Protein AF-A0A8C2NQZ3-F1 (afdb_monomer_lite)

Secondary structure (DSSP, 8-state):
--HHHHHHH-TTHHHHHHHHHHHHHHHHHHHHHHHTSTTS-S-TTT-S-GGGG--TTS--SS--SS------HHHHHHHHHHHHHTT---

pLDDT: mean 85.6, std 9.05, range [40.59, 97.56]

Organism: Capra hircus (NCBI:txid9925)

Foldseek 3Di:
DDPVVVCVVPVVCVVVVVVVVVVVVVVVVVVVLVCPDQVDCPDCPPPVRSVVVDQQQDDSDPDDDPDHRDDDVVVVVVVVVVCVVVPPDD

Structure (mmCIF, N/CA/C/O backbone):
data_AF-A0A8C2NQZ3-F1
#
_entry.id   AF-A0A8C2NQZ3-F1
#
loop_
_atom_site.group_PDB
_atom_site.id
_atom_site.type_symbol
_atom_site.label_atom_id
_atom_site.label_alt_id
_atom_site.label_comp_id
_atom_site.label_asym_id
_atom_site.label_entity_id
_atom_site.label_seq_id
_atom_site.pdbx_PDB_ins_code
_atom_site.Cartn_x
_atom_site.Cartn_y
_atom_site.Cartn_z
_atom_site.occupancy
_atom_site.B_iso_or_equiv
_atom_site.auth_seq_id
_atom_site.auth_comp_id
_atom_site.auth_asym_id
_atom_site.auth_atom_id
_atom_site.pdbx_PDB_model_num
ATOM 1 N N . MET A 1 1 ? -25.899 -11.675 23.872 1.00 61.59 1 MET A N 1
ATOM 2 C CA . MET A 1 1 ? -26.043 -10.273 23.413 1.00 61.59 1 MET A CA 1
ATOM 3 C C . MET A 1 1 ? -25.122 -10.074 22.221 1.00 61.59 1 MET A C 1
ATOM 5 O O . MET A 1 1 ? -23.963 -10.448 22.328 1.00 61.59 1 MET A O 1
ATOM 9 N N . GLY A 1 2 ? -25.623 -9.571 21.089 1.00 86.25 2 GLY A N 1
ATOM 10 C CA . GLY A 1 2 ? -24.800 -9.383 19.884 1.00 86.25 2 GLY A CA 1
ATOM 11 C C . GLY A 1 2 ? -23.864 -8.173 19.986 1.00 86.25 2 GLY A C 1
ATOM 12 O O . GLY A 1 2 ? -24.193 -7.193 20.651 1.00 86.25 2 GLY A O 1
ATOM 13 N N . PHE A 1 3 ? -22.723 -8.210 19.291 1.00 84.62 3 PHE A N 1
ATOM 14 C CA . PHE A 1 3 ? -21.741 -7.113 19.268 1.00 84.62 3 PHE A CA 1
ATOM 15 C C . PHE A 1 3 ? -22.350 -5.782 18.787 1.00 84.62 3 PHE A C 1
ATOM 17 O O . PHE A 1 3 ? -22.154 -4.742 19.408 1.00 84.62 3 PHE A O 1
ATOM 24 N N . ILE A 1 4 ? -23.197 -5.822 17.752 1.00 85.06 4 ILE A N 1
ATOM 25 C CA . ILE A 1 4 ? -23.911 -4.633 17.253 1.00 85.06 4 ILE A CA 1
ATOM 26 C C . ILE A 1 4 ? -24.894 -4.090 18.304 1.00 85.06 4 ILE A C 1
ATOM 28 O O . ILE A 1 4 ? -24.998 -2.881 18.499 1.00 85.06 4 ILE A O 1
ATOM 32 N N . GLN A 1 5 ? -25.569 -4.973 19.046 1.00 85.38 5 GLN A N 1
ATOM 33 C CA . GLN A 1 5 ? -26.477 -4.564 20.122 1.00 85.38 5 GLN A CA 1
ATOM 34 C C . GLN A 1 5 ? -25.720 -3.908 21.290 1.00 85.38 5 GLN A C 1
ATOM 36 O O . GLN A 1 5 ? -26.245 -2.986 21.912 1.00 85.38 5 GLN A O 1
ATOM 41 N N . LEU A 1 6 ? -24.487 -4.344 21.578 1.00 87.62 6 LEU A N 1
ATOM 42 C CA . LEU A 1 6 ? -23.616 -3.720 22.579 1.00 87.62 6 LEU A CA 1
ATOM 43 C C . LEU A 1 6 ? -23.226 -2.291 22.170 1.00 87.62 6 LEU A C 1
ATOM 45 O O . LEU A 1 6 ? -23.336 -1.377 22.985 1.00 87.62 6 LEU A O 1
ATOM 49 N N . LEU A 1 7 ? -22.851 -2.087 20.904 1.00 86.31 7 LEU A N 1
ATOM 50 C CA . LEU A 1 7 ? -22.518 -0.764 20.360 1.00 86.31 7 LEU A CA 1
ATOM 51 C C . LEU A 1 7 ? -23.721 0.187 20.359 1.00 86.31 7 LEU A C 1
ATOM 53 O O . LEU A 1 7 ? -23.590 1.353 20.724 1.00 86.31 7 LEU A O 1
ATOM 57 N N . MET A 1 8 ? -24.915 -0.311 20.025 1.00 84.88 8 MET A N 1
ATOM 58 C CA . MET A 1 8 ? -26.147 0.485 20.085 1.00 84.88 8 MET A CA 1
ATOM 59 C C . MET A 1 8 ? -26.526 0.884 21.519 1.00 84.88 8 MET A C 1
ATOM 61 O O . MET A 1 8 ? -27.032 1.986 21.732 1.00 84.88 8 MET A O 1
ATOM 65 N N . LYS A 1 9 ? -26.252 0.022 22.510 1.00 90.75 9 LYS A N 1
ATOM 66 C CA . LYS A 1 9 ? -26.457 0.324 23.939 1.00 90.75 9 LYS A CA 1
ATOM 67 C C . LYS A 1 9 ? -25.411 1.286 24.513 1.00 90.75 9 LYS A C 1
ATOM 69 O O . LYS A 1 9 ? -25.695 1.961 25.499 1.00 90.75 9 LYS A O 1
ATOM 74 N N . LYS A 1 10 ? -24.209 1.339 23.936 1.00 88.06 10 LYS A N 1
ATOM 75 C CA . LYS A 1 10 ? -23.073 2.147 24.404 1.00 88.06 10 LYS A CA 1
ATOM 76 C C . LYS A 1 10 ? -22.492 2.955 23.243 1.00 88.06 10 LYS A C 1
ATOM 78 O O . LYS A 1 10 ? -21.469 2.597 22.666 1.00 88.06 10 LYS A O 1
ATOM 83 N N . LYS A 1 11 ? -23.153 4.070 22.915 1.00 87.31 11 LYS A N 1
ATOM 84 C CA . LYS A 1 11 ? -22.835 4.890 21.732 1.00 87.31 11 LYS A CA 1
ATOM 85 C C . LYS A 1 11 ? -21.425 5.493 21.735 1.00 87.31 11 LYS A C 1
ATOM 87 O O . LYS A 1 11 ? -20.887 5.759 20.668 1.00 87.31 11 LYS A O 1
ATOM 92 N N . GLU A 1 12 ? -20.806 5.643 22.903 1.00 89.44 12 GLU A N 1
ATOM 93 C CA . GLU A 1 12 ? -19.418 6.111 23.057 1.00 89.44 12 GLU A CA 1
ATOM 94 C C . GLU A 1 12 ? -18.386 5.159 22.425 1.00 89.44 12 GLU A C 1
ATOM 96 O O . GLU A 1 12 ? -17.318 5.593 22.004 1.00 89.44 12 GLU A O 1
ATOM 101 N N . LEU A 1 13 ? -18.712 3.867 22.289 1.00 88.62 13 LEU A N 1
ATOM 102 C CA . LEU A 1 13 ? -17.827 2.870 21.674 1.00 88.62 13 LEU A CA 1
ATOM 103 C C . LEU A 1 13 ? -17.843 2.912 20.141 1.00 88.62 13 LEU A C 1
ATOM 105 O O . LEU A 1 13 ? -16.930 2.385 19.512 1.00 88.62 13 LEU A O 1
ATOM 109 N N . ILE A 1 14 ? -18.859 3.528 19.530 1.00 89.62 14 ILE A N 1
ATOM 110 C CA . ILE A 1 14 ? -18.996 3.616 18.070 1.00 89.62 14 ILE A CA 1
ATOM 111 C C . ILE A 1 14 ? -17.790 4.329 17.433 1.00 89.62 14 ILE A C 1
ATOM 113 O O . ILE A 1 14 ? -17.163 3.723 16.563 1.00 89.62 14 ILE A O 1
ATOM 117 N N . PRO A 1 15 ? -17.405 5.556 17.849 1.00 92.69 15 PRO A N 1
ATOM 118 C CA . PRO A 1 15 ? -16.235 6.223 17.277 1.00 92.69 15 PRO A CA 1
ATOM 119 C C . PRO A 1 15 ? -14.934 5.459 17.553 1.00 92.69 15 PRO A C 1
ATOM 121 O O . PRO A 1 15 ? -14.085 5.370 16.671 1.00 92.69 15 PRO A O 1
ATOM 124 N N . LEU A 1 16 ? -14.790 4.845 18.733 1.00 93.12 16 LEU A N 1
ATOM 125 C CA . LEU A 1 16 ? -13.602 4.058 19.079 1.00 93.12 16 LEU A CA 1
ATOM 126 C C . LEU A 1 16 ? -13.418 2.863 18.131 1.00 93.12 16 LEU A C 1
ATOM 128 O O . LEU A 1 16 ? -12.350 2.683 17.546 1.00 93.12 16 LEU A O 1
ATOM 132 N N . VAL A 1 17 ? -14.472 2.063 17.948 1.00 92.88 17 VAL A N 1
ATOM 133 C CA . VAL A 1 17 ? -14.443 0.906 17.043 1.00 92.88 17 VAL A CA 1
ATOM 134 C C . VAL A 1 17 ? -14.276 1.355 15.595 1.00 92.88 17 VAL A C 1
ATOM 136 O O . VAL A 1 17 ? -13.554 0.708 14.840 1.00 92.88 17 VAL A O 1
ATOM 139 N N . PHE A 1 18 ? -14.866 2.484 15.201 1.00 94.06 18 PHE A N 1
ATOM 140 C CA . PHE A 1 18 ? -14.665 3.051 13.871 1.00 94.06 18 PHE A CA 1
ATOM 141 C C . PHE A 1 18 ? -13.186 3.358 13.596 1.00 94.06 18 PHE A C 1
ATOM 143 O O . PHE A 1 18 ? -12.620 2.823 12.647 1.00 94.06 18 PHE A O 1
ATOM 150 N N . PHE A 1 19 ? -12.517 4.136 14.450 1.00 96.12 19 PHE A N 1
ATOM 151 C CA . PHE A 1 19 ? -11.101 4.450 14.235 1.00 96.12 19 PHE A CA 1
ATOM 152 C C . PHE A 1 19 ? -10.216 3.204 14.273 1.00 96.12 19 PHE A C 1
ATOM 154 O O . PHE A 1 19 ? -9.322 3.065 13.442 1.00 96.12 19 PHE A O 1
ATOM 161 N N . MET A 1 20 ? -10.491 2.269 15.184 1.00 96.50 20 MET A N 1
ATOM 162 C CA . MET A 1 20 ? -9.737 1.020 15.278 1.00 96.50 20 MET A CA 1
ATOM 163 C C . MET A 1 20 ? -9.894 0.158 14.018 1.00 96.50 20 MET A C 1
ATOM 165 O O . MET A 1 20 ? -8.909 -0.364 13.502 1.00 96.50 20 MET A O 1
ATOM 169 N N . THR A 1 21 ? -11.115 0.028 13.492 1.00 95.75 21 THR A N 1
ATOM 170 C CA . THR A 1 21 ? -11.378 -0.746 12.267 1.00 95.75 21 THR A CA 1
ATOM 171 C C . THR A 1 21 ? -10.758 -0.090 11.037 1.00 95.75 21 THR A C 1
ATOM 173 O O . THR A 1 21 ? -10.141 -0.786 10.231 1.00 95.75 21 THR A O 1
ATOM 176 N N . VAL A 1 22 ? -10.834 1.239 10.918 1.00 97.44 22 VAL A N 1
ATOM 177 C CA . VAL A 1 22 ? -10.161 1.999 9.854 1.00 97.44 22 VAL A CA 1
ATOM 178 C C . VAL A 1 22 ? -8.645 1.819 9.939 1.00 97.44 22 VAL A C 1
ATOM 180 O O . VAL A 1 22 ? -8.013 1.514 8.930 1.00 97.44 22 VAL A O 1
ATOM 183 N N . ALA A 1 23 ? -8.062 1.925 11.136 1.00 97.12 23 ALA A N 1
ATOM 184 C CA . ALA A 1 23 ? -6.630 1.740 11.352 1.00 97.12 23 ALA A CA 1
ATOM 185 C C . ALA A 1 23 ? -6.174 0.313 11.014 1.00 97.12 23 ALA A C 1
ATOM 187 O O . ALA A 1 23 ? -5.214 0.138 10.266 1.00 97.12 23 ALA A O 1
ATOM 188 N N . ALA A 1 24 ? -6.882 -0.711 11.499 1.00 97.56 24 ALA A N 1
ATOM 189 C CA . ALA A 1 24 ? -6.561 -2.109 11.221 1.00 97.56 24 ALA A CA 1
ATOM 190 C C . ALA A 1 24 ? -6.676 -2.440 9.724 1.00 97.56 24 ALA A C 1
ATOM 192 O O . ALA A 1 24 ? -5.808 -3.113 9.162 1.00 97.56 24 ALA A O 1
ATOM 193 N N . THR A 1 25 ? -7.715 -1.925 9.060 1.00 97.44 25 THR A N 1
ATOM 194 C CA . THR A 1 25 ? -7.923 -2.115 7.617 1.00 97.44 25 THR A CA 1
ATOM 195 C C . THR A 1 25 ? -6.834 -1.404 6.820 1.00 97.44 25 THR A C 1
ATOM 197 O O . THR A 1 25 ? -6.231 -2.006 5.935 1.00 97.44 25 THR A O 1
ATOM 200 N N . GLY A 1 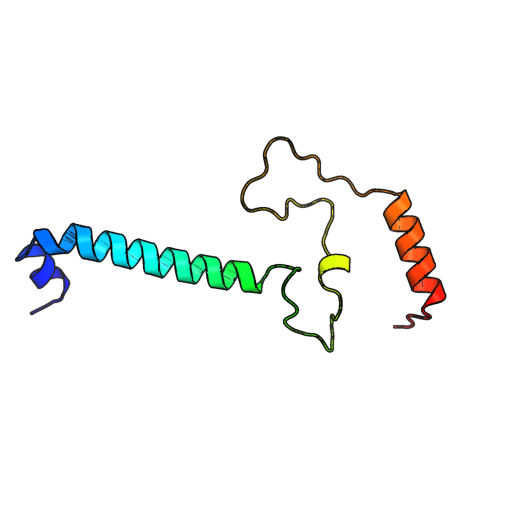26 ? -6.527 -0.151 7.168 1.00 96.62 26 GLY A N 1
ATOM 201 C CA . GLY A 1 26 ? -5.473 0.639 6.534 1.00 96.62 26 GLY A CA 1
ATOM 202 C C . GLY A 1 26 ? -4.090 0.007 6.689 1.00 96.62 26 GLY A C 1
ATOM 203 O O . GLY A 1 26 ? -3.365 -0.121 5.706 1.00 96.62 26 GLY A O 1
ATOM 204 N N . ALA A 1 27 ? -3.751 -0.467 7.890 1.00 96.69 27 ALA A N 1
ATOM 205 C CA . ALA A 1 27 ? -2.496 -1.168 8.153 1.00 96.69 27 ALA A CA 1
ATOM 206 C C . ALA A 1 27 ? -2.390 -2.470 7.345 1.00 96.69 27 ALA A C 1
ATOM 208 O O . ALA A 1 27 ? -1.357 -2.735 6.734 1.00 96.69 27 ALA A O 1
ATOM 209 N N . SER A 1 28 ? -3.473 -3.250 7.283 1.00 96.75 28 SER A N 1
ATOM 210 C CA . SER A 1 28 ? -3.516 -4.497 6.510 1.00 96.75 28 SER A CA 1
ATOM 211 C C . SER A 1 28 ? -3.366 -4.236 5.009 1.00 96.75 28 SER A C 1
ATOM 213 O O . SER A 1 28 ? -2.560 -4.885 4.342 1.00 96.75 28 SER A O 1
ATOM 215 N N . ALA A 1 29 ? -4.093 -3.249 4.477 1.00 95.06 29 ALA A N 1
ATOM 216 C CA . ALA A 1 29 ? -4.004 -2.855 3.074 1.00 95.06 29 ALA A CA 1
ATOM 217 C C . ALA 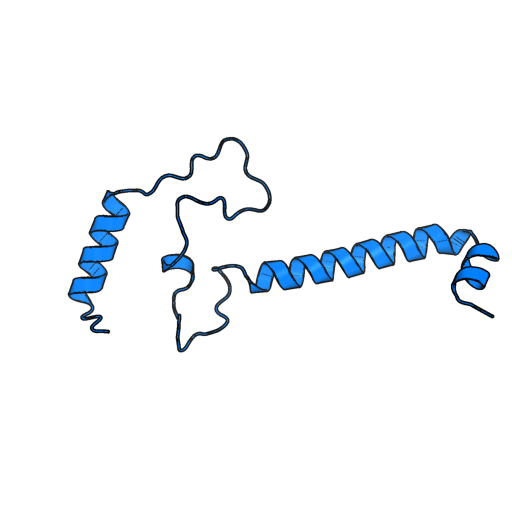A 1 29 ? -2.599 -2.343 2.721 1.00 95.06 29 ALA A C 1
ATOM 219 O O . ALA A 1 29 ? -2.034 -2.738 1.700 1.00 95.06 29 ALA A O 1
ATOM 220 N N . PHE A 1 30 ? -2.004 -1.517 3.586 1.00 92.62 30 PHE A N 1
ATOM 221 C CA . PHE A 1 30 ? -0.649 -1.012 3.388 1.00 92.62 30 PHE A CA 1
ATOM 222 C C . PHE A 1 30 ? 0.399 -2.125 3.457 1.00 92.62 30 PHE A C 1
ATOM 224 O O . PHE A 1 30 ? 1.310 -2.148 2.634 1.00 92.62 30 PHE A O 1
ATOM 231 N N . ALA A 1 31 ? 0.257 -3.083 4.376 1.00 93.31 31 ALA A N 1
ATOM 232 C CA . ALA A 1 31 ? 1.139 -4.244 4.448 1.00 93.31 31 ALA A CA 1
ATOM 233 C C . ALA A 1 31 ? 1.084 -5.065 3.150 1.00 93.31 31 ALA A C 1
ATOM 235 O O . ALA A 1 31 ? 2.125 -5.345 2.559 1.00 93.31 31 ALA A O 1
ATOM 236 N N . MET A 1 32 ? -0.116 -5.380 2.648 1.00 92.62 32 MET A N 1
ATOM 237 C CA . MET A 1 32 ? -0.274 -6.088 1.370 1.00 92.62 32 MET A CA 1
ATOM 238 C C . MET A 1 32 ? 0.320 -5.306 0.192 1.00 92.62 32 MET A C 1
ATOM 240 O O . MET A 1 32 ? 0.972 -5.895 -0.670 1.00 92.62 32 MET A O 1
ATOM 244 N N . TYR A 1 33 ? 0.123 -3.987 0.156 1.00 90.44 33 TYR A N 1
ATOM 245 C CA . TYR A 1 33 ? 0.712 -3.117 -0.861 1.00 90.44 33 TYR A CA 1
ATOM 246 C C . TYR A 1 33 ? 2.248 -3.105 -0.791 1.00 90.44 33 TYR A C 1
ATOM 248 O O . TYR A 1 33 ? 2.908 -3.250 -1.818 1.00 90.44 33 TYR A O 1
ATOM 256 N N . SER A 1 34 ? 2.813 -2.991 0.413 1.00 88.62 34 SER A N 1
ATOM 257 C CA . SER A 1 34 ? 4.260 -2.961 0.651 1.00 88.62 34 SER A CA 1
ATOM 258 C C . SER A 1 34 ? 4.940 -4.258 0.213 1.00 88.62 34 SER A C 1
ATOM 260 O O . SER A 1 34 ? 5.991 -4.226 -0.413 1.00 88.62 34 SER A O 1
ATOM 262 N N . LEU A 1 35 ? 4.304 -5.412 0.429 1.00 88.44 35 LEU A N 1
ATOM 263 C CA . LEU A 1 35 ? 4.844 -6.688 -0.049 1.00 88.44 35 LEU A CA 1
ATOM 264 C C . LEU A 1 35 ? 4.894 -6.776 -1.581 1.00 88.44 35 LEU A C 1
ATOM 266 O O . LEU A 1 35 ? 5.735 -7.480 -2.124 1.00 88.44 35 LEU A O 1
ATOM 270 N N . ARG A 1 36 ? 4.019 -6.061 -2.296 1.00 84.38 36 ARG A N 1
ATOM 271 C CA . ARG A 1 36 ? 4.023 -6.026 -3.768 1.00 84.38 36 ARG A CA 1
ATOM 272 C C . ARG A 1 36 ? 4.974 -4.986 -4.354 1.00 84.38 36 ARG A C 1
ATOM 274 O O . ARG A 1 36 ? 5.095 -4.907 -5.576 1.00 84.38 36 ARG A O 1
ATOM 281 N N . LYS A 1 37 ? 5.631 -4.172 -3.524 1.00 85.94 37 LYS A N 1
ATOM 282 C CA . LYS A 1 37 ? 6.617 -3.201 -3.999 1.00 85.94 37 LYS A CA 1
ATOM 283 C C . LYS A 1 37 ? 7.867 -3.909 -4.499 1.00 85.94 37 LYS A C 1
ATOM 285 O O . LYS A 1 37 ? 8.367 -4.838 -3.880 1.00 85.94 37 LYS A O 1
ATOM 290 N N . THR A 1 38 ? 8.420 -3.384 -5.584 1.00 82.94 38 THR A N 1
ATOM 291 C CA . THR A 1 38 ? 9.673 -3.860 -6.185 1.00 82.94 38 THR A CA 1
ATOM 292 C C . THR A 1 38 ? 10.907 -3.551 -5.348 1.00 82.94 38 THR A C 1
ATOM 294 O O . THR A 1 38 ? 11.976 -4.064 -5.642 1.00 82.94 38 THR A O 1
ATOM 297 N N . ASP A 1 39 ? 10.760 -2.737 -4.305 1.00 81.88 39 ASP A N 1
ATOM 298 C CA . ASP A 1 39 ? 11.804 -2.493 -3.309 1.00 81.88 39 ASP A CA 1
ATOM 299 C C . ASP A 1 39 ? 11.939 -3.674 -2.328 1.00 81.88 39 ASP A C 1
ATOM 301 O O . ASP A 1 39 ? 12.962 -3.824 -1.662 1.00 81.88 39 ASP A O 1
ATOM 305 N N . VAL A 1 40 ? 10.918 -4.537 -2.238 1.00 84.75 40 VAL A N 1
ATOM 306 C CA . VAL A 1 40 ? 10.899 -5.697 -1.344 1.00 84.75 40 VAL A CA 1
ATOM 307 C C . VAL A 1 40 ? 11.235 -6.959 -2.132 1.00 84.75 40 VAL A C 1
ATOM 309 O O . VAL A 1 40 ? 10.510 -7.381 -3.032 1.00 84.75 40 VAL A O 1
ATOM 312 N N . ILE A 1 41 ? 12.339 -7.606 -1.761 1.00 85.00 41 ILE A N 1
ATOM 313 C CA . ILE A 1 41 ? 12.767 -8.866 -2.374 1.00 85.00 41 ILE A CA 1
ATOM 314 C C . ILE A 1 41 ? 12.042 -10.023 -1.678 1.00 85.00 41 ILE A C 1
ATOM 316 O O . ILE A 1 41 ? 12.465 -10.484 -0.619 1.00 85.00 41 ILE A O 1
ATOM 320 N N . LEU A 1 42 ? 10.948 -10.497 -2.279 1.00 82.44 42 LEU A N 1
ATOM 321 C CA . LEU A 1 42 ? 10.216 -11.681 -1.807 1.00 82.44 42 LEU A CA 1
ATOM 322 C C . LEU A 1 42 ? 10.834 -12.996 -2.297 1.00 82.44 42 LEU A C 1
ATOM 324 O O . LEU A 1 42 ? 10.918 -13.960 -1.541 1.00 82.44 42 LEU A O 1
ATOM 328 N N . ASP A 1 43 ? 11.281 -13.039 -3.553 1.00 81.44 43 ASP A N 1
ATOM 329 C CA . ASP A 1 43 ? 11.877 -14.229 -4.163 1.00 81.44 43 ASP A CA 1
ATOM 330 C C . ASP A 1 43 ? 13.282 -13.922 -4.676 1.00 81.44 43 ASP A C 1
ATOM 332 O O . ASP A 1 43 ? 13.506 -13.618 -5.847 1.00 81.44 43 ASP A O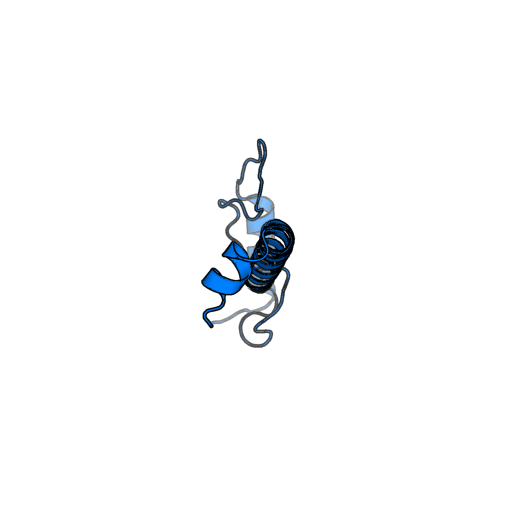 1
ATOM 336 N N . ARG A 1 44 ? 14.255 -14.044 -3.771 1.00 80.12 44 ARG A N 1
ATOM 337 C CA . ARG A 1 44 ? 15.665 -13.805 -4.087 1.00 80.12 44 ARG A CA 1
ATOM 338 C C . ARG A 1 44 ? 16.249 -14.822 -5.074 1.00 80.12 44 ARG A C 1
ATOM 340 O O . ARG A 1 44 ? 17.275 -14.533 -5.679 1.00 80.12 44 ARG A O 1
ATOM 347 N N . LYS A 1 45 ? 15.650 -16.011 -5.218 1.00 80.69 45 LYS A N 1
ATOM 348 C CA . LYS A 1 45 ? 16.185 -17.072 -6.088 1.00 80.69 45 LYS A CA 1
ATOM 349 C C . LYS A 1 45 ? 15.767 -16.881 -7.539 1.00 80.69 45 LYS A C 1
ATOM 351 O O . LYS A 1 45 ? 16.581 -17.122 -8.421 1.00 80.69 45 LYS A O 1
ATOM 356 N N . ARG A 1 46 ? 14.516 -16.483 -7.784 1.00 80.81 46 ARG A N 1
ATOM 357 C CA . ARG A 1 46 ? 13.995 -16.300 -9.149 1.00 80.81 46 ARG A CA 1
ATOM 358 C C . ARG A 1 46 ? 14.099 -14.864 -9.649 1.00 80.81 46 ARG A C 1
ATOM 360 O O . ARG A 1 46 ? 14.246 -14.669 -10.848 1.00 80.81 46 ARG A O 1
ATOM 367 N N . ASN A 1 47 ? 14.024 -13.871 -8.761 1.00 82.44 47 ASN A N 1
ATOM 368 C CA . ASN A 1 47 ? 14.116 -12.460 -9.129 1.00 82.44 47 ASN A CA 1
ATOM 369 C C . ASN A 1 47 ? 14.905 -11.665 -8.070 1.00 82.44 47 ASN A C 1
ATOM 371 O O . ASN A 1 47 ? 14.303 -11.014 -7.213 1.00 82.44 47 ASN A O 1
ATOM 375 N N . PRO A 1 48 ? 16.250 -11.733 -8.091 1.00 84.69 48 PRO A N 1
ATOM 376 C CA . PRO A 1 48 ? 17.087 -11.051 -7.105 1.00 84.69 48 PRO A CA 1
ATOM 377 C C . PRO A 1 48 ? 17.027 -9.518 -7.204 1.00 84.69 48 PRO A C 1
ATOM 379 O O . PRO A 1 48 ? 17.294 -8.853 -6.206 1.00 84.69 48 PRO A O 1
ATOM 382 N N . GLU A 1 49 ? 16.657 -8.965 -8.367 1.00 87.25 49 GLU A N 1
ATOM 383 C CA . GLU A 1 49 ? 16.641 -7.519 -8.649 1.00 87.25 49 GLU A CA 1
ATOM 384 C C . GLU A 1 49 ? 15.259 -7.052 -9.161 1.00 87.25 49 GLU A C 1
ATOM 386 O O . GLU A 1 49 ? 15.105 -6.669 -10.324 1.00 87.25 49 GLU A O 1
ATOM 391 N N . PRO A 1 50 ? 14.214 -7.070 -8.314 1.00 85.06 50 PRO A N 1
ATOM 392 C CA . PRO A 1 50 ? 12.841 -6.796 -8.743 1.00 85.06 50 PRO A CA 1
ATOM 393 C C . PRO A 1 50 ? 12.627 -5.395 -9.339 1.00 85.06 50 PRO A C 1
ATOM 395 O O . PRO A 1 50 ? 11.809 -5.231 -10.249 1.00 85.06 50 PRO A O 1
ATOM 398 N N . TRP A 1 51 ? 13.392 -4.395 -8.896 1.00 86.62 51 TRP A N 1
ATOM 399 C CA . TRP A 1 51 ? 13.379 -3.035 -9.451 1.00 86.62 51 TRP A CA 1
ATOM 400 C C . TRP A 1 51 ? 13.848 -2.948 -10.916 1.00 86.62 51 TRP A C 1
ATOM 402 O O . TRP A 1 51 ? 13.464 -2.014 -11.618 1.00 86.62 51 TRP A O 1
ATOM 412 N N . GLU A 1 52 ? 14.622 -3.914 -11.424 1.00 84.25 52 GLU A N 1
ATOM 413 C CA . GLU A 1 52 ? 15.051 -3.931 -12.834 1.00 84.25 52 GLU A CA 1
ATOM 414 C C . GLU A 1 52 ? 13.911 -4.305 -13.794 1.00 84.25 52 GLU A C 1
ATOM 416 O O . GLU A 1 52 ? 13.952 -3.969 -14.981 1.00 84.25 52 GLU A O 1
ATOM 421 N N . THR A 1 53 ? 12.880 -4.984 -13.283 1.00 82.75 53 THR A N 1
ATOM 422 C CA . THR A 1 53 ? 11.758 -5.538 -14.064 1.00 82.75 53 THR A CA 1
ATOM 423 C C . THR A 1 53 ? 10.495 -4.675 -14.058 1.00 82.75 53 THR A C 1
ATOM 425 O O . THR A 1 53 ? 9.453 -5.100 -14.551 1.00 82.75 53 THR A O 1
ATOM 428 N N . VAL A 1 54 ? 10.573 -3.458 -13.516 1.00 85.69 54 VAL A N 1
ATOM 429 C CA . VAL A 1 54 ? 9.436 -2.530 -13.438 1.00 85.69 54 VAL A CA 1
ATOM 430 C C . VAL A 1 54 ? 9.138 -1.917 -14.802 1.00 85.69 54 VAL A C 1
ATOM 432 O O . VAL A 1 54 ? 10.052 -1.482 -15.505 1.00 85.69 54 VAL A O 1
ATOM 435 N N . ASP A 1 55 ? 7.853 -1.845 -15.151 1.00 85.69 55 ASP A N 1
ATOM 436 C CA . ASP A 1 55 ? 7.392 -1.146 -16.347 1.00 85.69 55 ASP A CA 1
ATOM 437 C C . ASP A 1 55 ? 7.540 0.380 -16.164 1.00 85.69 55 ASP A C 1
ATOM 439 O O . ASP A 1 55 ? 6.899 0.956 -15.279 1.00 85.69 55 ASP A O 1
ATOM 443 N N . PRO A 1 56 ? 8.367 1.059 -16.980 1.00 84.38 56 PRO A N 1
ATOM 444 C CA . PRO A 1 56 ? 8.597 2.496 -16.870 1.00 84.38 56 PRO A CA 1
ATOM 445 C C . PRO A 1 56 ? 7.435 3.349 -17.398 1.00 84.38 56 PRO A C 1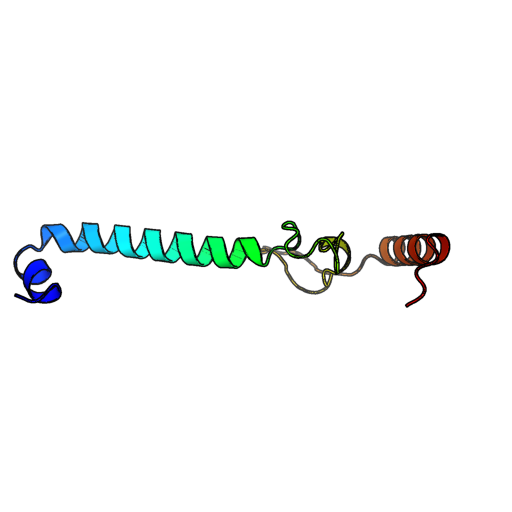
ATOM 447 O O . PRO A 1 56 ? 7.513 4.570 -17.290 1.00 84.38 56 PRO A O 1
ATOM 450 N N . THR A 1 57 ? 6.405 2.745 -18.001 1.00 85.56 57 THR A N 1
ATOM 451 C CA . THR A 1 57 ? 5.230 3.444 -18.551 1.00 85.56 57 THR A CA 1
ATOM 452 C C . THR A 1 57 ? 4.088 3.578 -17.545 1.00 85.56 57 THR A C 1
ATOM 454 O O . THR A 1 57 ? 3.176 4.381 -17.744 1.00 85.56 57 THR A O 1
ATOM 457 N N . VAL A 1 58 ? 4.145 2.822 -16.443 1.00 85.81 58 VAL A N 1
ATOM 458 C CA . VAL A 1 58 ? 3.068 2.747 -15.455 1.00 85.81 58 VAL A CA 1
ATOM 459 C C . VAL A 1 58 ? 3.463 3.484 -14.170 1.00 85.81 58 VAL A C 1
ATOM 461 O O . VAL A 1 58 ? 4.547 3.250 -13.627 1.00 85.81 58 VAL A O 1
ATOM 464 N N . PRO A 1 59 ? 2.579 4.332 -13.610 1.00 85.69 59 PRO A N 1
ATOM 465 C CA . PRO A 1 59 ? 2.820 4.967 -12.323 1.00 85.69 59 PRO A CA 1
ATOM 466 C C . PRO A 1 59 ? 2.950 3.932 -11.203 1.00 85.69 59 PRO A C 1
ATOM 468 O O . PRO A 1 59 ? 2.020 3.193 -10.892 1.00 85.69 59 PRO A O 1
ATOM 471 N N . THR A 1 60 ? 4.106 3.913 -10.541 1.00 82.38 60 THR A N 1
ATOM 472 C CA . THR A 1 60 ? 4.389 2.964 -9.446 1.00 82.38 60 THR A CA 1
ATOM 473 C C . THR A 1 60 ? 4.057 3.524 -8.054 1.00 82.38 60 THR A C 1
ATOM 475 O O . THR A 1 60 ? 4.211 2.834 -7.043 1.00 82.38 60 THR A O 1
ATOM 478 N N . LYS A 1 61 ? 3.683 4.803 -7.946 1.00 85.25 61 LYS A N 1
ATOM 479 C CA . LYS A 1 61 ? 3.361 5.462 -6.668 1.00 85.25 61 LYS A CA 1
ATOM 480 C C . LYS A 1 61 ? 1.847 5.508 -6.468 1.00 85.25 61 LYS A C 1
ATOM 482 O O . LYS A 1 61 ? 1.109 5.641 -7.434 1.00 85.25 61 LYS A O 1
ATOM 487 N N . LEU A 1 62 ? 1.404 5.470 -5.208 1.00 84.94 62 LEU A N 1
ATOM 488 C CA . LEU A 1 62 ? -0.018 5.600 -4.850 1.00 84.94 62 LEU A CA 1
ATOM 489 C C . LEU A 1 62 ? -0.617 6.941 -5.292 1.00 84.94 62 LEU A C 1
ATOM 491 O O . LEU A 1 62 ? -1.804 7.020 -5.582 1.00 84.94 62 LEU A O 1
ATOM 495 N N . VAL A 1 63 ? 0.207 7.990 -5.330 1.00 86.94 63 VAL A N 1
ATOM 496 C CA . VAL A 1 63 ? -0.178 9.326 -5.778 1.00 86.94 63 VAL A CA 1
ATOM 497 C C . VAL A 1 63 ? 0.915 9.848 -6.697 1.00 86.94 63 VAL A C 1
ATOM 499 O O . VAL A 1 63 ? 2.091 9.879 -6.327 1.00 86.94 63 VAL A O 1
ATOM 502 N N . THR A 1 64 ? 0.523 10.264 -7.895 1.00 86.38 64 THR A N 1
ATOM 503 C CA . THR A 1 64 ? 1.402 10.898 -8.878 1.00 86.38 64 THR A CA 1
ATOM 504 C C . THR A 1 64 ? 0.784 12.217 -9.307 1.00 86.38 64 THR A C 1
ATOM 506 O O . THR A 1 64 ? -0.370 12.243 -9.724 1.00 86.38 64 THR A O 1
ATOM 509 N N . ILE A 1 65 ? 1.547 13.305 -9.226 1.00 87.75 65 ILE A N 1
ATOM 510 C CA . ILE A 1 65 ? 1.126 14.630 -9.692 1.00 87.75 65 ILE A CA 1
ATOM 511 C C . ILE A 1 65 ? 2.052 15.010 -10.845 1.00 87.75 65 ILE A C 1
ATOM 513 O O . ILE A 1 65 ? 3.259 15.109 -10.636 1.00 87.75 65 ILE A O 1
ATOM 517 N N . ASN A 1 66 ? 1.490 15.188 -12.045 1.00 84.75 66 ASN A N 1
ATOM 518 C CA . ASN A 1 66 ? 2.202 15.640 -13.250 1.00 84.75 66 ASN A CA 1
ATOM 519 C C . ASN A 1 66 ? 3.486 14.849 -13.581 1.00 84.75 66 ASN A C 1
ATOM 521 O O . ASN A 1 66 ? 4.449 15.413 -14.094 1.00 84.75 66 ASN A O 1
ATOM 525 N N . GLN A 1 67 ? 3.532 13.551 -13.263 1.00 82.81 67 GLN A N 1
ATOM 526 C CA . GLN A 1 67 ? 4.677 12.706 -13.606 1.00 82.81 67 GLN A CA 1
ATOM 527 C C . GLN A 1 67 ? 4.467 12.078 -14.985 1.00 82.81 67 GLN A C 1
ATOM 529 O O . GLN A 1 67 ? 3.503 11.339 -15.183 1.00 82.81 67 GLN A O 1
ATOM 534 N N . GLU A 1 68 ? 5.381 12.344 -15.916 1.00 83.81 68 GLU A N 1
ATOM 535 C CA . GLU A 1 68 ? 5.437 11.635 -17.193 1.00 83.81 68 GLU A CA 1
ATOM 536 C C . GLU A 1 68 ? 6.250 10.346 -17.047 1.00 83.81 68 GLU A C 1
ATOM 538 O O . GLU A 1 68 ? 7.406 10.363 -16.621 1.00 83.81 68 GLU A O 1
ATOM 543 N N . TRP A 1 69 ? 5.640 9.225 -17.422 1.00 81.38 69 TRP A N 1
ATOM 544 C CA . TRP A 1 69 ? 6.245 7.898 -17.366 1.00 81.38 69 TRP A CA 1
ATOM 545 C C . TRP A 1 69 ? 6.692 7.507 -18.771 1.00 81.38 69 TRP A C 1
ATOM 547 O O . TRP A 1 69 ? 5.896 7.047 -19.590 1.00 81.38 69 TRP A O 1
ATOM 557 N N . LYS A 1 70 ? 7.962 7.787 -19.078 1.00 85.56 70 LYS A N 1
ATOM 558 C CA . LYS A 1 70 ? 8.574 7.490 -20.376 1.00 85.56 70 LYS A CA 1
ATOM 559 C C . LYS A 1 70 ? 9.866 6.696 -20.180 1.00 85.56 70 LYS A C 1
ATOM 561 O O . LYS A 1 70 ? 10.680 7.059 -19.327 1.00 85.56 70 LYS A O 1
ATOM 566 N N . PRO A 1 71 ? 10.081 5.625 -20.961 1.00 83.56 71 PRO A N 1
ATOM 567 C CA . PRO A 1 71 ? 11.330 4.885 -20.920 1.00 83.56 71 PRO A CA 1
ATOM 568 C C . PRO A 1 71 ? 12.480 5.773 -21.399 1.00 83.56 71 PRO A C 1
ATOM 570 O O . PRO A 1 71 ? 12.389 6.434 -22.429 1.00 83.56 71 PRO A O 1
ATOM 573 N N . ILE A 1 72 ? 13.584 5.757 -20.658 1.00 88.75 72 ILE A N 1
ATOM 574 C CA . ILE A 1 72 ? 14.807 6.463 -21.039 1.00 88.75 72 ILE A CA 1
ATOM 575 C C . ILE A 1 72 ? 15.627 5.525 -21.925 1.00 88.75 72 ILE A C 1
ATOM 577 O O . ILE A 1 72 ? 16.122 4.499 -21.453 1.00 88.75 72 ILE A O 1
ATOM 581 N N . GLU A 1 73 ? 15.769 5.862 -23.206 1.00 88.69 73 GLU A N 1
ATOM 582 C CA . GLU A 1 73 ? 16.440 5.002 -24.191 1.00 88.69 73 GLU A CA 1
ATOM 583 C C . GLU A 1 73 ? 17.891 4.684 -23.816 1.00 88.69 73 GLU A C 1
ATOM 585 O O . GLU A 1 73 ? 18.319 3.537 -23.935 1.00 88.69 73 GLU A O 1
ATOM 590 N N . GLU A 1 74 ? 18.633 5.663 -23.297 1.00 88.81 74 GLU A N 1
ATOM 591 C CA . GLU A 1 74 ? 20.025 5.476 -22.872 1.00 88.81 74 GLU A CA 1
ATOM 592 C C . GLU A 1 74 ? 20.146 4.455 -21.734 1.00 88.81 74 GLU A C 1
ATOM 594 O O . GLU A 1 74 ? 20.989 3.559 -21.788 1.00 88.81 74 GLU A O 1
ATOM 599 N N . LEU A 1 75 ? 19.238 4.499 -20.752 1.00 87.00 75 LEU A N 1
ATOM 600 C CA . LEU A 1 75 ? 19.196 3.495 -19.686 1.00 87.00 75 LEU A CA 1
ATOM 601 C C . LEU A 1 75 ? 18.875 2.103 -20.241 1.00 87.00 75 LEU A C 1
ATOM 603 O O . LEU A 1 75 ? 19.460 1.116 -19.799 1.00 87.00 75 LEU A O 1
ATOM 607 N N . GLN A 1 76 ? 17.988 2.005 -21.236 1.00 86.38 76 GLN A N 1
ATOM 608 C CA . GLN A 1 76 ? 17.675 0.729 -21.885 1.00 86.38 76 GLN A CA 1
ATOM 609 C C . GLN A 1 76 ? 18.879 0.170 -22.654 1.00 86.38 76 GLN A C 1
ATOM 611 O O . GLN A 1 76 ? 19.134 -1.033 -22.589 1.00 86.38 76 GLN A O 1
ATOM 616 N N . LYS A 1 77 ? 19.639 1.021 -23.353 1.00 90.38 77 LYS A N 1
ATOM 617 C CA . LYS A 1 77 ? 20.865 0.622 -24.063 1.00 90.38 77 LYS A CA 1
ATOM 618 C C . LYS A 1 77 ? 21.919 0.099 -23.090 1.00 90.38 77 LYS A C 1
ATOM 620 O O . LYS A 1 77 ? 22.421 -1.005 -23.293 1.00 90.38 77 LYS A O 1
ATOM 625 N N . VAL A 1 78 ? 22.193 0.835 -22.010 1.00 88.94 78 VAL A N 1
ATOM 626 C CA . VAL A 1 78 ? 23.152 0.422 -20.970 1.00 88.94 78 VAL A CA 1
ATOM 627 C C . VAL A 1 78 ? 22.719 -0.896 -20.335 1.00 88.94 78 VAL A C 1
ATOM 629 O O . VAL A 1 78 ? 23.508 -1.833 -20.276 1.00 88.94 78 VAL A O 1
ATOM 632 N N . ARG A 1 79 ? 21.443 -1.026 -19.958 1.00 84.25 79 ARG A N 1
ATOM 633 C CA . ARG A 1 79 ? 20.899 -2.264 -19.382 1.00 84.25 79 ARG A CA 1
ATOM 634 C C . ARG A 1 79 ? 21.071 -3.463 -20.319 1.00 84.25 79 ARG A C 1
ATOM 636 O O . ARG A 1 79 ? 21.435 -4.546 -19.865 1.00 84.25 79 ARG A O 1
ATOM 643 N N . ARG A 1 80 ? 20.823 -3.287 -21.624 1.00 85.88 80 ARG A N 1
ATOM 644 C CA . ARG A 1 80 ? 21.045 -4.337 -22.634 1.00 85.88 80 ARG A CA 1
ATOM 645 C C . ARG A 1 80 ? 22.522 -4.710 -22.730 1.00 85.88 80 ARG A C 1
ATOM 647 O O . ARG A 1 80 ? 22.825 -5.897 -22.700 1.00 85.88 80 ARG A O 1
ATOM 654 N N . ALA A 1 81 ? 23.419 -3.726 -22.787 1.00 88.25 81 ALA A N 1
ATOM 655 C CA . ALA A 1 81 ? 24.860 -3.962 -22.824 1.00 88.25 81 ALA A CA 1
ATOM 656 C C . ALA A 1 81 ? 25.341 -4.732 -21.583 1.00 88.25 81 ALA A C 1
ATOM 658 O O . ALA A 1 81 ? 26.006 -5.753 -21.718 1.00 88.25 81 ALA A O 1
ATOM 659 N N . THR A 1 82 ? 24.916 -4.325 -20.383 1.00 86.00 82 THR A N 1
ATOM 660 C CA . THR A 1 82 ? 25.241 -5.023 -19.131 1.00 86.00 82 THR A CA 1
ATOM 661 C C . THR A 1 82 ? 24.684 -6.448 -19.089 1.00 86.00 82 THR A C 1
ATOM 663 O O . THR A 1 82 ? 25.335 -7.347 -18.564 1.00 86.00 82 THR A O 1
ATOM 666 N N . ARG A 1 83 ? 23.485 -6.693 -19.635 1.00 81.31 83 ARG A N 1
ATOM 667 C CA . ARG A 1 83 ? 22.894 -8.042 -19.687 1.00 81.31 83 ARG A CA 1
ATOM 668 C C . ARG A 1 83 ? 23.635 -8.967 -20.657 1.00 81.31 83 ARG A C 1
ATOM 670 O O . ARG A 1 83 ? 23.777 -10.148 -20.354 1.00 81.31 83 ARG A O 1
ATOM 677 N N . LEU A 1 84 ? 24.092 -8.430 -21.791 1.00 81.44 84 LEU A N 1
ATOM 678 C CA . LEU A 1 84 ? 24.905 -9.155 -22.772 1.00 81.44 84 LEU A CA 1
ATOM 679 C C . LEU A 1 84 ? 26.282 -9.511 -22.198 1.00 81.44 84 LEU A C 1
ATOM 681 O O . LEU A 1 84 ? 26.714 -10.650 -22.330 1.00 81.44 84 LEU A O 1
ATOM 685 N N . ASP A 1 85 ? 26.920 -8.567 -21.505 1.00 82.06 85 ASP A N 1
ATOM 686 C CA . ASP A 1 85 ? 28.215 -8.763 -20.843 1.00 82.06 85 ASP A CA 1
ATOM 687 C C . ASP A 1 85 ? 28.142 -9.796 -19.702 1.00 82.06 85 ASP A C 1
ATOM 689 O O . ASP A 1 85 ? 29.018 -10.642 -19.547 1.00 82.06 85 ASP A O 1
ATOM 693 N N . ARG A 1 86 ? 27.035 -9.811 -18.946 1.00 73.12 86 ARG A N 1
ATOM 694 C CA . ARG A 1 86 ? 26.802 -10.778 -17.857 1.00 73.12 86 ARG A CA 1
ATOM 695 C C . ARG A 1 86 ? 26.432 -12.195 -18.312 1.00 73.12 86 ARG A C 1
ATOM 697 O O . ARG A 1 86 ? 26.198 -13.037 -17.450 1.00 73.12 86 ARG A O 1
ATOM 704 N N . GLY A 1 87 ? 26.362 -12.480 -19.615 1.00 63.84 87 GLY A N 1
ATOM 705 C CA . GLY A 1 87 ? 26.127 -13.839 -20.115 1.00 63.84 87 GLY A CA 1
ATOM 706 C C . GLY A 1 87 ? 24.811 -14.458 -19.637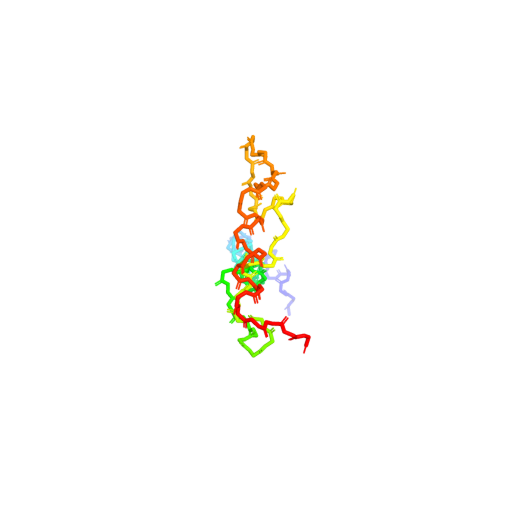 1.00 63.84 87 GLY A C 1
ATOM 707 O O . GLY A 1 87 ? 24.766 -15.653 -19.359 1.00 63.84 87 GLY A O 1
ATOM 708 N N . VAL A 1 88 ? 23.739 -13.665 -19.514 1.00 58.16 88 VAL A N 1
ATOM 709 C CA . VAL A 1 88 ? 22.409 -14.183 -19.151 1.00 58.16 88 VAL A CA 1
ATOM 710 C C . VAL A 1 88 ? 21.798 -14.873 -20.376 1.00 58.16 88 VAL A C 1
ATOM 712 O O . VAL A 1 88 ? 20.959 -14.315 -21.084 1.00 58.16 88 VAL A O 1
ATOM 715 N N . SER A 1 89 ? 22.289 -16.085 -20.647 1.00 51.00 89 SER A N 1
ATOM 716 C CA . SER A 1 89 ? 21.533 -17.160 -21.280 1.00 51.00 89 SER A CA 1
ATOM 717 C C . SER A 1 89 ? 20.326 -17.508 -20.406 1.00 51.00 89 SER A C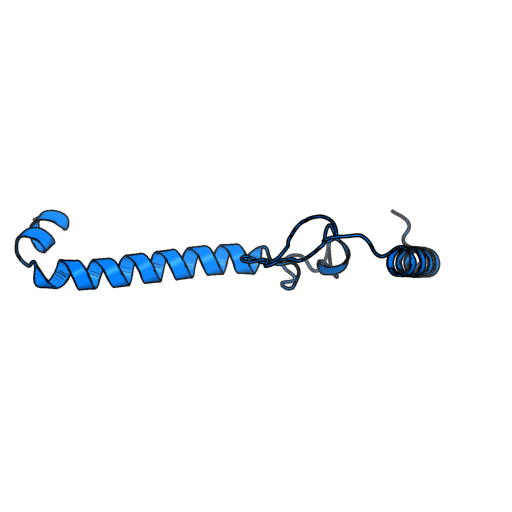 1
ATOM 719 O O . SER A 1 89 ? 20.424 -17.461 -19.180 1.00 51.00 89 SER A O 1
ATOM 721 N N . SER A 1 90 ? 19.218 -17.822 -21.076 1.00 40.59 90 SER A N 1
ATOM 722 C CA . SER A 1 90 ? 17.928 -18.294 -20.556 1.00 40.59 90 SER A CA 1
ATOM 723 C C . SER A 1 90 ? 17.969 -19.248 -19.365 1.00 40.59 90 SER A C 1
ATOM 725 O O . SER A 1 90 ? 18.908 -20.069 -19.284 1.00 40.59 90 SER A O 1
#

InterPro domains:
  IPR010530 NADH-ubiquinone reductase complex 1 MLRQ subunit [PF06522] (8-58)
  IPR010530 NADH-ubiquinone reductase complex 1 MLRQ subunit [PTHR14256] (1-83)

Radius of gyration: 22.85 Å; chains: 1; bounding box: 55×34×49 Å

Sequence (90 aa):
MGFIQLLMKKKELIPLVFFMTVAATGASAFAMYSLRKTDVILDRKRNPEPWETVDPTVPTKLVTINQEWKPIEELQKVRRATRLDRGVSS